Protein AF-A0A0Q6V9E2-F1 (afdb_monomer)

Solvent-accessible surface area (backbone atoms only — not comparable to full-atom values): 9048 Å² total; per-residue (Å²): 134,52,76,68,47,57,48,44,35,50,49,44,48,53,53,48,51,53,48,46,56,46,41,54,56,50,46,62,69,77,40,50,91,54,29,51,75,50,78,49,78,56,72,70,71,97,68,78,62,57,91,71,39,32,61,28,83,90,46,46,52,26,44,33,40,40,39,29,31,70,90,40,75,88,22,61,39,73,50,39,37,38,41,28,24,41,72,55,101,48,84,49,36,33,39,39,34,35,66,99,56,93,55,68,49,76,39,43,56,78,32,45,50,97,54,68,33,74,64,45,52,49,55,47,46,56,52,43,50,54,55,48,51,52,47,53,55,50,34,53,54,38,43,50,50,53,55,52,54,57,57,71,73,64,70,78,78,85,73,87,131

Nearest PDB structures (foldseek):
  1iiu-assembly1_A  TM=2.388E-01  e=3.020E+00  Gallus gallus
  1jyj-assembly1_A  TM=2.181E-01  e=3.399E+00  Homo sapiens
  1hbq-assembly1_A  TM=2.032E-01  e=4.305E+00  Bos taurus
  1qab-assembly1_F  TM=2.224E-01  e=7.772E+00  Homo sapiens

Sequence (161 aa):
MSEADDRSDAWARTAHELVTETASRQISRDIAHLAEIEVDSHGVHAVSPPPGYQAPPSGVITTHVLARSRDVPEAAVETRVAVWVAKESNEPAVLLTRVGSDRVLELSASDLEPEPTAQARGQVNDYVAVVIAHMVSALNAAMQRTYGHESDVGEPEYGEN

pLDDT: mean 81.75, std 13.38, range [43.5, 96.75]

Radius of gyration: 19.87 Å; Cα contacts (8 Å, |Δi|>4): 245; chains: 1; bounding box: 44×29×76 Å

Structure (mmCIF, N/CA/C/O backbone):
data_AF-A0A0Q6V9E2-F1
#
_entry.id   AF-A0A0Q6V9E2-F1
#
loop_
_atom_site.group_PDB
_atom_site.id
_atom_site.type_symbol
_atom_site.label_atom_id
_atom_site.label_alt_id
_atom_site.label_comp_id
_atom_site.label_asym_id
_atom_site.label_entity_id
_atom_site.label_seq_id
_atom_site.pdbx_PDB_ins_code
_atom_site.Cartn_x
_atom_site.Cartn_y
_atom_site.Cartn_z
_atom_site.occupancy
_atom_site.B_iso_or_equiv
_atom_site.auth_seq_id
_atom_site.auth_comp_id
_atom_site.auth_asym_id
_atom_site.auth_atom_id
_atom_site.pdbx_PDB_model_num
ATOM 1 N N . MET A 1 1 ? -7.868 17.408 19.553 1.00 58.84 1 MET A N 1
ATOM 2 C CA . MET A 1 1 ? -7.824 16.018 19.073 1.00 58.84 1 MET A CA 1
ATOM 3 C C . MET A 1 1 ? -8.719 15.200 19.970 1.00 58.84 1 MET A C 1
ATOM 5 O O . MET A 1 1 ? -8.655 15.380 21.183 1.00 58.84 1 MET A O 1
ATOM 9 N N . SER A 1 2 ? -9.634 14.446 19.368 1.00 75.94 2 SER A N 1
ATOM 10 C CA . SER A 1 2 ? -10.501 13.494 20.065 1.00 75.94 2 SER A CA 1
ATOM 11 C C . SER A 1 2 ? -9.772 12.155 20.231 1.00 75.94 2 SER A C 1
ATOM 13 O O . SER A 1 2 ? -8.945 11.814 19.395 1.00 75.94 2 SER A O 1
ATOM 15 N N . GLU A 1 3 ? -10.126 11.352 21.237 1.00 74.88 3 GLU A N 1
ATOM 16 C CA . GLU A 1 3 ? -9.558 10.003 21.446 1.00 74.88 3 GLU A CA 1
ATOM 17 C C . GLU A 1 3 ? -9.740 9.087 20.215 1.00 74.88 3 GLU A C 1
ATOM 19 O O . GLU A 1 3 ? -8.919 8.216 19.939 1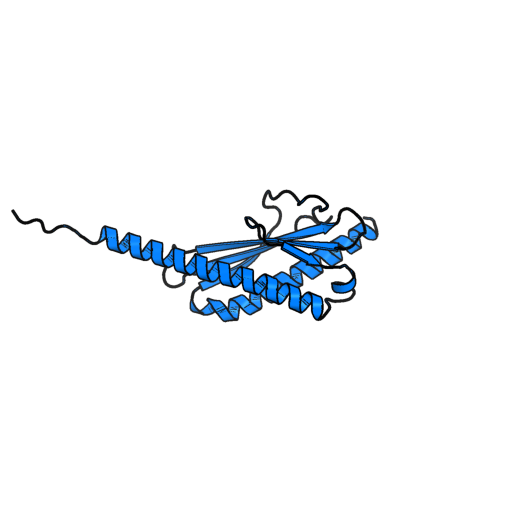.00 74.88 3 GLU A O 1
ATOM 24 N N . ALA A 1 4 ? -10.806 9.310 19.440 1.00 74.69 4 ALA A N 1
ATOM 25 C CA . ALA A 1 4 ? -11.060 8.602 18.186 1.00 74.69 4 ALA A CA 1
ATOM 26 C C . ALA A 1 4 ? -10.104 9.018 17.050 1.00 74.69 4 ALA A C 1
ATOM 28 O O . ALA A 1 4 ? -9.733 8.175 16.228 1.00 74.69 4 ALA A O 1
ATOM 29 N N . ASP A 1 5 ? -9.689 10.290 17.017 1.00 78.56 5 ASP A N 1
ATOM 30 C CA . ASP A 1 5 ? -8.705 10.786 16.048 1.00 78.56 5 ASP A CA 1
ATOM 31 C C . ASP A 1 5 ? -7.336 10.168 16.357 1.00 78.56 5 ASP A C 1
ATOM 33 O O . ASP A 1 5 ? -6.691 9.616 15.467 1.00 78.56 5 ASP A O 1
ATOM 37 N N . ASP A 1 6 ? -6.955 10.169 17.639 1.00 81.94 6 ASP A N 1
ATOM 38 C CA . ASP A 1 6 ? -5.688 9.612 18.123 1.00 81.94 6 ASP A CA 1
ATOM 39 C C . ASP A 1 6 ? -5.574 8.112 17.814 1.00 81.94 6 ASP A C 1
ATOM 41 O O . ASP A 1 6 ? -4.521 7.627 17.395 1.00 81.94 6 ASP A O 1
ATOM 45 N N . ARG A 1 7 ? -6.676 7.370 17.972 1.00 85.75 7 ARG A N 1
ATOM 46 C CA . ARG A 1 7 ? -6.721 5.933 17.676 1.00 85.75 7 ARG A CA 1
ATOM 47 C C . ARG A 1 7 ? -6.639 5.639 16.179 1.00 85.75 7 ARG A C 1
ATOM 49 O O . ARG A 1 7 ? -5.914 4.740 15.764 1.00 85.75 7 ARG A O 1
ATOM 56 N N . SER A 1 8 ? -7.331 6.430 15.361 1.00 86.06 8 SER A N 1
ATOM 57 C CA . SER A 1 8 ? -7.286 6.294 13.900 1.00 86.06 8 SER A CA 1
ATOM 58 C C . SER A 1 8 ? -5.886 6.576 13.350 1.00 86.06 8 SER A C 1
ATOM 60 O O . SER A 1 8 ? -5.402 5.846 12.483 1.00 86.06 8 SER A O 1
ATOM 62 N N . ASP A 1 9 ? -5.207 7.593 13.887 1.00 87.12 9 ASP A N 1
ATOM 63 C CA . ASP A 1 9 ? -3.808 7.882 13.565 1.00 87.12 9 ASP A CA 1
ATOM 64 C C . ASP A 1 9 ? -2.875 6.743 14.001 1.00 87.12 9 ASP A C 1
ATOM 66 O 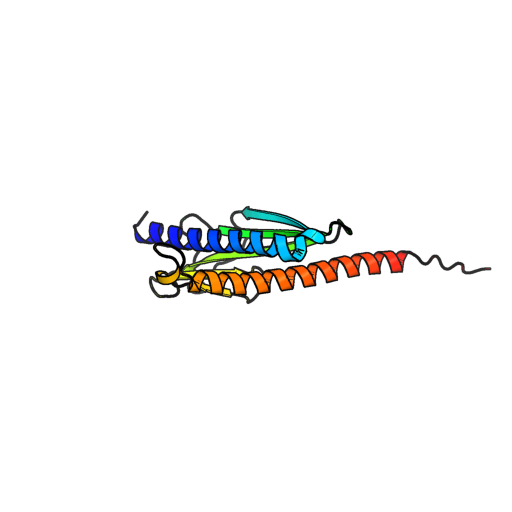O . ASP A 1 9 ? -1.979 6.361 13.243 1.00 87.12 9 ASP A O 1
ATOM 70 N N . ALA A 1 10 ? -3.096 6.158 15.184 1.00 89.12 10 ALA A N 1
ATOM 71 C CA . ALA A 1 10 ? -2.322 5.009 15.649 1.00 89.12 10 ALA A CA 1
ATOM 72 C C . ALA A 1 10 ? -2.474 3.803 14.707 1.00 89.12 10 ALA A C 1
ATOM 74 O O . ALA A 1 10 ? -1.469 3.228 14.288 1.00 89.12 10 ALA A O 1
ATOM 75 N N . TRP A 1 11 ? -3.698 3.460 14.294 1.00 91.00 11 TRP A N 1
ATOM 76 C CA . TRP A 1 11 ? -3.938 2.384 13.324 1.00 91.00 11 TRP A CA 1
ATOM 77 C C . TRP A 1 11 ? -3.264 2.644 11.982 1.00 91.00 11 TRP A C 1
ATOM 79 O O . TRP A 1 11 ? -2.595 1.758 11.445 1.00 91.00 11 TRP A O 1
ATOM 89 N N . ALA A 1 12 ? -3.419 3.854 11.440 1.00 89.56 12 ALA A N 1
ATOM 90 C CA . ALA A 1 12 ? -2.820 4.226 10.166 1.00 89.56 12 ALA A CA 1
ATOM 91 C C . ALA A 1 12 ? -1.291 4.122 10.213 1.00 89.56 12 ALA A C 1
ATOM 93 O O . ALA A 1 12 ? -0.669 3.598 9.286 1.00 89.56 12 ALA A O 1
ATOM 94 N N . ARG A 1 13 ? -0.685 4.568 11.316 1.00 89.75 13 ARG A N 1
ATOM 95 C CA . ARG A 1 13 ? 0.756 4.485 11.536 1.00 89.75 13 ARG A CA 1
ATOM 96 C C . ARG A 1 13 ? 1.237 3.043 11.657 1.00 89.75 13 ARG A C 1
ATOM 98 O O . ARG A 1 13 ? 2.181 2.676 10.966 1.00 89.75 13 ARG A O 1
ATOM 105 N N . THR A 1 14 ? 0.561 2.220 12.451 1.00 92.56 14 THR A N 1
ATOM 106 C CA . THR A 1 14 ? 0.884 0.795 12.601 1.00 92.56 14 THR A CA 1
ATOM 107 C C . THR A 1 14 ? 0.797 0.055 11.264 1.00 92.56 14 THR A C 1
ATOM 109 O O . THR A 1 14 ? 1.697 -0.708 10.911 1.00 92.56 14 THR A O 1
ATOM 112 N N . ALA A 1 15 ? -0.254 0.303 10.477 1.00 91.31 15 ALA A N 1
ATOM 113 C CA . ALA A 1 15 ? -0.401 -0.289 9.149 1.00 91.31 15 ALA A CA 1
ATOM 114 C C . ALA A 1 15 ? 0.700 0.185 8.184 1.00 91.31 15 ALA A C 1
ATOM 116 O O . ALA A 1 15 ? 1.266 -0.622 7.444 1.00 91.31 15 ALA A O 1
ATOM 117 N N . HIS A 1 16 ? 1.042 1.475 8.214 1.00 90.69 16 HIS A N 1
ATOM 118 C CA . HIS A 1 16 ? 2.130 2.036 7.417 1.00 90.69 16 HIS A CA 1
ATOM 119 C C . HIS A 1 16 ? 3.493 1.428 7.772 1.00 90.69 16 HIS A C 1
ATOM 121 O O . HIS A 1 16 ? 4.245 1.036 6.877 1.00 90.69 16 HIS A O 1
ATOM 127 N N . GLU A 1 17 ? 3.818 1.344 9.062 1.00 90.44 17 GLU A N 1
ATOM 128 C CA . GLU A 1 17 ? 5.060 0.741 9.551 1.00 90.44 17 GLU A CA 1
ATOM 129 C C . GLU A 1 17 ? 5.142 -0.723 9.103 1.00 90.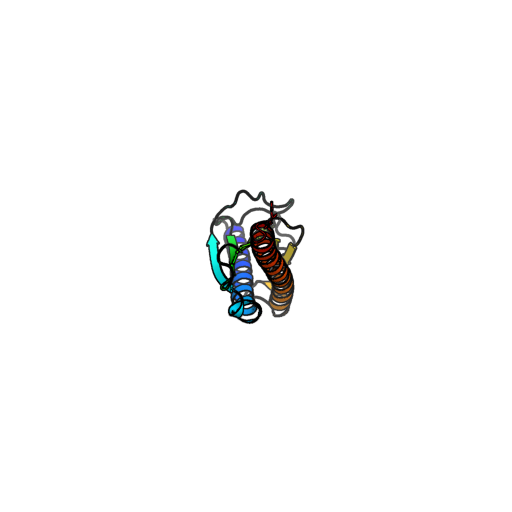44 17 GLU A C 1
ATOM 131 O O . GLU A 1 17 ? 6.139 -1.130 8.503 1.00 90.44 17 GLU A O 1
ATOM 136 N N . LEU A 1 18 ? 4.049 -1.482 9.245 1.00 92.88 18 LEU A N 1
ATOM 137 C CA . LEU A 1 18 ? 3.990 -2.876 8.813 1.00 92.88 18 LEU A CA 1
ATOM 138 C C . LEU A 1 18 ? 4.225 -3.040 7.302 1.00 92.88 18 LEU A C 1
ATOM 140 O O . LEU A 1 18 ? 4.989 -3.919 6.895 1.00 92.88 18 LEU A O 1
ATOM 144 N N . VAL A 1 19 ? 3.610 -2.204 6.461 1.00 92.19 19 VAL A N 1
ATOM 145 C CA . VAL A 1 19 ? 3.827 -2.222 5.002 1.00 92.19 19 VAL A CA 1
ATOM 146 C C . VAL A 1 19 ? 5.268 -1.860 4.662 1.00 92.19 19 VAL A C 1
ATOM 148 O O . VAL A 1 19 ? 5.896 -2.556 3.866 1.00 92.19 19 VAL A O 1
ATOM 151 N N . THR A 1 20 ? 5.803 -0.808 5.277 1.00 89.56 20 THR A N 1
ATOM 152 C CA . THR A 1 20 ? 7.154 -0.296 5.014 1.00 89.56 20 THR A CA 1
ATOM 153 C C . THR A 1 20 ? 8.221 -1.328 5.372 1.00 89.56 20 THR A C 1
ATOM 155 O O . THR A 1 20 ? 9.088 -1.640 4.554 1.00 89.56 20 THR A O 1
ATOM 158 N N . GLU A 1 21 ? 8.132 -1.927 6.560 1.00 90.31 21 GLU A N 1
ATOM 159 C CA . GLU A 1 21 ? 9.054 -2.975 7.004 1.00 90.31 21 GLU A CA 1
ATOM 160 C C . GLU A 1 21 ? 8.959 -4.235 6.141 1.00 90.31 21 GLU A C 1
ATOM 162 O O . GLU A 1 21 ? 9.969 -4.867 5.818 1.00 90.31 21 GLU A O 1
ATOM 167 N N . THR A 1 22 ? 7.740 -4.625 5.769 1.00 91.38 22 THR A N 1
ATOM 168 C CA . THR A 1 22 ? 7.505 -5.802 4.927 1.00 91.38 22 THR A CA 1
ATOM 169 C C . THR A 1 22 ? 8.062 -5.583 3.525 1.00 91.38 22 THR A C 1
ATOM 171 O O . THR A 1 22 ? 8.772 -6.450 3.013 1.00 91.38 22 THR A O 1
ATOM 174 N N . ALA A 1 23 ? 7.814 -4.411 2.935 1.00 88.06 23 ALA A N 1
ATOM 175 C CA . ALA A 1 23 ? 8.342 -4.030 1.632 1.00 88.06 23 ALA A CA 1
ATOM 176 C C . ALA A 1 23 ? 9.869 -4.010 1.650 1.00 88.06 23 ALA A C 1
ATOM 178 O O . ALA A 1 23 ? 10.487 -4.718 0.860 1.00 88.06 23 ALA A O 1
ATOM 179 N N . SER A 1 24 ? 10.478 -3.296 2.601 1.00 85.88 24 SER A N 1
ATOM 180 C CA . SER A 1 24 ? 11.937 -3.223 2.751 1.00 85.88 24 SER A CA 1
ATOM 181 C C . SER A 1 24 ? 12.583 -4.615 2.807 1.00 85.88 24 SER A C 1
ATOM 183 O O . SER A 1 24 ? 13.542 -4.900 2.084 1.00 85.88 24 SER A O 1
ATOM 185 N N . ARG A 1 25 ? 11.999 -5.533 3.586 1.00 87.00 25 ARG A N 1
ATOM 186 C CA . ARG A 1 25 ? 12.484 -6.912 3.733 1.00 87.00 25 ARG A CA 1
ATOM 187 C C . ARG A 1 25 ? 12.351 -7.747 2.460 1.00 87.00 25 ARG A C 1
ATOM 189 O O . ARG A 1 25 ? 13.301 -8.436 2.095 1.00 87.00 25 ARG A O 1
ATOM 196 N N . GLN A 1 26 ? 11.184 -7.734 1.815 1.00 84.88 26 GLN A N 1
ATOM 197 C CA . GLN A 1 26 ? 10.940 -8.544 0.617 1.00 84.88 26 GLN A CA 1
ATOM 198 C C . GLN A 1 26 ? 11.733 -8.018 -0.583 1.00 84.88 26 GLN A C 1
ATOM 200 O O . GLN A 1 26 ? 12.385 -8.786 -1.283 1.00 84.88 26 GLN A O 1
ATOM 205 N N . ILE A 1 27 ? 11.777 -6.699 -0.767 1.00 79.50 27 ILE A N 1
ATOM 206 C CA . ILE A 1 27 ? 12.538 -6.057 -1.841 1.00 79.50 27 ILE A CA 1
ATOM 207 C C . ILE A 1 27 ? 14.035 -6.367 -1.722 1.00 79.50 27 ILE A C 1
ATOM 209 O O . ILE A 1 27 ? 14.670 -6.751 -2.709 1.00 79.50 27 ILE A O 1
ATOM 213 N N . SER A 1 28 ? 14.582 -6.273 -0.504 1.00 74.56 28 SER A N 1
ATOM 214 C CA . SER A 1 28 ? 15.981 -6.625 -0.229 1.00 74.56 28 SER A CA 1
ATOM 215 C C . SER A 1 28 ? 16.312 -8.080 -0.581 1.00 74.56 28 SER A C 1
ATOM 217 O O . SER A 1 28 ? 17.472 -8.411 -0.812 1.00 74.56 28 SER A O 1
ATOM 219 N N . ARG A 1 29 ? 15.310 -8.962 -0.629 1.00 79.00 29 ARG A N 1
ATOM 220 C CA . ARG A 1 29 ? 15.480 -10.369 -0.992 1.00 79.00 29 ARG A CA 1
ATOM 221 C C . ARG A 1 29 ? 15.310 -10.613 -2.491 1.00 79.00 29 ARG A C 1
ATOM 223 O O . ARG A 1 29 ? 16.121 -11.328 -3.072 1.00 79.00 29 ARG A O 1
ATOM 230 N N . ASP A 1 30 ? 14.286 -10.026 -3.103 1.00 74.31 30 ASP A N 1
ATOM 231 C CA . ASP A 1 30 ? 13.827 -10.442 -4.433 1.00 74.31 30 ASP A CA 1
ATOM 232 C C . ASP A 1 30 ? 14.457 -9.643 -5.580 1.00 74.31 30 ASP A C 1
ATOM 234 O O . ASP A 1 30 ? 14.649 -10.188 -6.664 1.00 74.31 30 ASP A O 1
ATOM 238 N N . ILE A 1 31 ? 14.828 -8.376 -5.358 1.00 72.44 31 ILE A N 1
ATOM 239 C CA . ILE A 1 31 ? 15.362 -7.502 -6.423 1.00 72.44 31 ILE A CA 1
ATOM 240 C C . ILE A 1 31 ? 16.644 -6.759 -6.060 1.00 72.44 31 ILE A C 1
ATOM 242 O O . ILE A 1 31 ? 17.161 -6.021 -6.894 1.00 72.44 31 ILE A O 1
ATOM 246 N N . ALA A 1 32 ? 17.215 -6.968 -4.872 1.00 73.56 32 ALA A N 1
ATOM 247 C CA . ALA A 1 32 ? 18.448 -6.281 -4.465 1.00 73.56 32 ALA A CA 1
ATOM 248 C C . ALA A 1 32 ? 19.626 -6.484 -5.436 1.00 73.56 32 ALA A C 1
ATOM 250 O O . ALA A 1 32 ? 20.485 -5.609 -5.569 1.00 73.56 32 ALA A O 1
ATOM 251 N N . HIS A 1 33 ? 19.652 -7.628 -6.125 1.00 75.88 33 HIS A N 1
ATO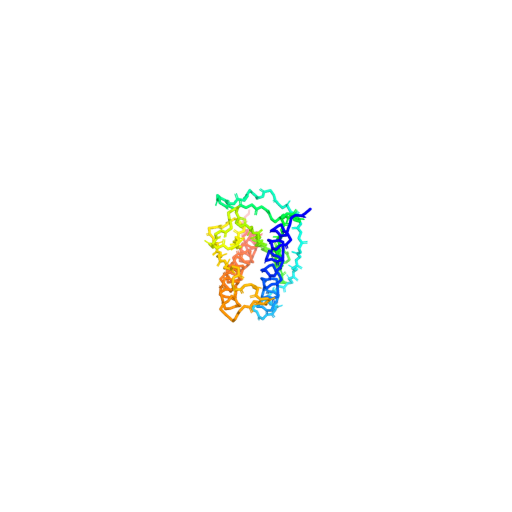M 252 C CA . HIS A 1 33 ? 20.653 -7.937 -7.143 1.00 75.88 33 HIS A CA 1
ATOM 253 C C . HIS A 1 33 ? 20.420 -7.196 -8.470 1.00 75.88 33 HIS A C 1
ATOM 255 O O . HIS A 1 33 ? 21.376 -6.985 -9.204 1.00 75.88 33 HIS A O 1
ATOM 261 N N . LEU A 1 34 ? 19.183 -6.781 -8.759 1.00 69.44 34 LEU A N 1
ATOM 262 C CA . LEU A 1 34 ? 18.794 -6.122 -10.012 1.00 69.44 34 LEU A CA 1
ATOM 263 C C . LEU A 1 34 ? 18.748 -4.599 -9.887 1.00 69.44 34 LEU A C 1
ATOM 265 O O . LEU A 1 34 ? 18.937 -3.898 -10.878 1.00 69.44 34 LEU A O 1
ATOM 269 N N . ALA A 1 35 ? 18.464 -4.083 -8.689 1.00 74.06 35 ALA A N 1
ATOM 270 C CA . ALA A 1 35 ? 18.096 -2.688 -8.517 1.00 74.06 35 ALA A CA 1
ATOM 271 C C . ALA A 1 35 ? 18.721 -2.016 -7.290 1.00 74.06 35 ALA A C 1
ATOM 273 O O . ALA A 1 35 ? 19.030 -2.648 -6.275 1.00 74.06 35 ALA A O 1
ATOM 274 N N . GLU A 1 36 ? 18.861 -0.699 -7.389 1.00 77.38 36 GLU A N 1
ATOM 275 C CA . GLU A 1 36 ? 18.928 0.201 -6.243 1.00 77.38 36 GLU A CA 1
ATOM 276 C C . GLU A 1 36 ? 17.505 0.548 -5.808 1.00 77.38 36 GLU A C 1
ATOM 278 O O . GLU A 1 36 ? 16.655 0.854 -6.651 1.00 77.38 36 GLU A O 1
ATOM 283 N N . ILE A 1 37 ? 17.237 0.467 -4.501 1.00 69.69 37 ILE A N 1
ATOM 284 C CA . ILE A 1 37 ? 15.895 0.663 -3.949 1.00 69.69 37 ILE A CA 1
ATOM 285 C C . ILE A 1 37 ? 15.896 1.788 -2.927 1.00 69.69 37 ILE A C 1
ATOM 287 O O . ILE A 1 37 ? 16.695 1.791 -1.991 1.00 69.69 37 ILE A O 1
ATOM 291 N N . GLU A 1 38 ? 14.928 2.682 -3.076 1.00 75.81 38 GLU A N 1
ATOM 292 C CA . GLU A 1 38 ? 14.608 3.724 -2.113 1.00 75.81 38 GLU A CA 1
ATOM 293 C C . GLU A 1 38 ? 13.192 3.501 -1.582 1.00 75.81 38 GLU A C 1
ATOM 295 O O . GLU A 1 38 ? 12.250 3.307 -2.359 1.00 75.81 38 GLU A O 1
ATOM 300 N N . VAL A 1 39 ? 13.056 3.499 -0.255 1.00 67.81 39 VAL A N 1
ATOM 301 C CA . VAL A 1 39 ? 11.761 3.472 0.425 1.00 67.81 39 VAL A CA 1
ATOM 302 C C . VAL A 1 39 ? 11.644 4.731 1.261 1.00 67.81 39 VAL A C 1
ATOM 304 O O . VAL A 1 39 ? 12.464 4.950 2.149 1.00 67.81 39 VAL A O 1
ATOM 307 N N . ASP A 1 40 ? 10.631 5.543 0.979 1.00 66.25 40 ASP A N 1
ATOM 308 C CA . ASP A 1 40 ? 10.425 6.816 1.666 1.00 66.25 40 ASP A CA 1
ATOM 309 C C . ASP A 1 40 ? 8.949 7.023 2.026 1.00 66.25 40 ASP A C 1
ATOM 311 O O . ASP A 1 40 ? 8.041 6.540 1.343 1.00 66.25 40 ASP A O 1
ATOM 315 N N . SER A 1 41 ? 8.719 7.751 3.113 1.00 59.81 41 SER A N 1
ATOM 316 C CA . SER A 1 41 ? 7.418 8.207 3.575 1.00 59.81 41 SER A CA 1
ATOM 317 C C . SER A 1 41 ? 7.236 9.681 3.223 1.00 59.81 41 SER A C 1
ATOM 319 O O . SER A 1 41 ? 7.776 10.557 3.896 1.00 59.81 41 SER A O 1
ATOM 321 N N . HIS A 1 42 ? 6.474 9.973 2.170 1.00 55.88 42 HIS A N 1
ATOM 322 C CA . HIS A 1 42 ? 6.197 11.347 1.743 1.00 55.88 42 HIS A CA 1
ATOM 323 C C . HIS A 1 42 ? 4.695 11.654 1.745 1.00 55.88 42 HIS A C 1
ATOM 325 O O . HIS A 1 42 ? 3.864 10.829 1.356 1.00 55.88 42 HIS A O 1
ATOM 331 N N . GLY A 1 43 ? 4.357 12.865 2.195 1.00 47.50 43 GLY A N 1
ATOM 332 C CA . GLY A 1 43 ? 2.994 13.383 2.258 1.00 47.50 43 GLY A CA 1
ATOM 333 C C . GLY A 1 43 ? 2.465 13.860 0.902 1.00 47.50 43 GLY A C 1
ATOM 334 O O . GLY A 1 43 ? 3.147 14.568 0.169 1.00 47.50 43 GLY A O 1
ATOM 335 N N . VAL A 1 44 ? 1.211 13.482 0.636 1.00 51.19 44 VAL A N 1
ATOM 336 C CA . VAL A 1 44 ? 0.267 13.996 -0.374 1.00 51.19 44 VAL A CA 1
ATOM 337 C C . VAL A 1 44 ? 0.795 14.075 -1.814 1.00 51.19 44 VAL A C 1
ATOM 339 O O . VAL A 1 44 ? 1.032 15.147 -2.367 1.00 51.19 44 VAL A O 1
ATOM 342 N N . HIS A 1 45 ? 0.810 12.926 -2.495 1.00 50.31 45 HIS A N 1
ATOM 343 C CA . HIS A 1 45 ? 0.376 12.933 -3.898 1.00 50.31 45 HIS A CA 1
ATOM 344 C C . HIS A 1 45 ? -1.136 13.175 -3.939 1.00 50.31 45 HIS A C 1
ATOM 346 O O . HIS A 1 45 ? -1.842 12.773 -3.016 1.00 50.31 45 HIS A O 1
ATOM 352 N N . ALA A 1 46 ? -1.630 13.841 -4.984 1.00 53.03 46 ALA A N 1
ATOM 353 C CA . ALA A 1 46 ? -3.035 14.216 -5.169 1.00 53.03 46 ALA A CA 1
ATOM 354 C C . ALA A 1 46 ? -3.946 12.996 -5.423 1.00 53.03 46 ALA A C 1
ATOM 356 O O . ALA A 1 46 ? -4.579 12.871 -6.468 1.00 53.03 46 ALA A O 1
ATOM 357 N N . VAL A 1 47 ? -3.995 12.066 -4.474 1.00 66.00 47 VAL A N 1
ATOM 358 C CA . VAL A 1 47 ? -4.875 10.904 -4.494 1.00 66.00 47 VAL A CA 1
ATOM 359 C C . VAL A 1 47 ? -6.042 11.228 -3.576 1.00 66.00 47 VAL A C 1
ATOM 361 O O . VAL A 1 47 ? -5.858 11.519 -2.396 1.00 66.00 47 VAL A O 1
ATOM 364 N N . SER A 1 48 ? -7.249 11.257 -4.131 1.00 76.81 48 SER A N 1
ATOM 365 C CA . SER A 1 48 ? -8.452 11.409 -3.314 1.00 76.81 48 SER A CA 1
ATOM 366 C C . SER A 1 48 ? -8.719 10.116 -2.542 1.00 76.81 48 SER A C 1
ATOM 368 O O . SER A 1 48 ? -8.493 9.035 -3.095 1.00 76.81 48 SER A O 1
ATOM 370 N N . PRO A 1 49 ? -9.205 10.202 -1.293 1.00 81.50 49 PRO A N 1
ATOM 371 C CA . PRO A 1 49 ? -9.558 9.013 -0.538 1.00 81.50 49 PRO A CA 1
ATOM 372 C C . PRO A 1 49 ? -10.688 8.247 -1.250 1.00 81.50 49 PRO A C 1
ATOM 374 O O . PRO A 1 49 ? -11.602 8.877 -1.800 1.00 81.50 49 PRO A O 1
ATOM 377 N N . PRO A 1 50 ? -10.666 6.903 -1.228 1.00 86.38 50 PRO A N 1
ATOM 378 C CA . PRO A 1 50 ? -11.775 6.095 -1.719 1.00 86.38 50 PRO A CA 1
ATOM 379 C C . PRO A 1 50 ? -13.093 6.382 -0.971 1.00 86.38 50 PRO A C 1
ATOM 381 O O . PRO A 1 50 ? -13.071 6.857 0.171 1.00 86.38 50 PRO A O 1
ATOM 384 N N . PRO A 1 51 ? -14.263 6.083 -1.570 1.00 88.06 51 PRO A N 1
ATOM 385 C CA . PRO A 1 51 ? -15.552 6.207 -0.890 1.00 88.06 51 PRO A CA 1
ATOM 386 C C . PRO A 1 51 ? -15.567 5.452 0.446 1.00 88.06 51 PRO A C 1
ATOM 388 O O . PRO A 1 51 ? -15.101 4.324 0.517 1.00 88.06 51 PRO A O 1
ATOM 391 N N . GLY A 1 52 ? -16.100 6.076 1.501 1.00 89.50 52 GLY A N 1
ATOM 392 C CA . GLY A 1 52 ? -16.116 5.501 2.857 1.00 89.50 52 GLY A CA 1
ATOM 393 C C . GLY A 1 52 ? -14.842 5.735 3.679 1.00 89.50 52 GLY A C 1
ATOM 394 O O . GLY A 1 52 ? -14.878 5.582 4.898 1.00 89.50 52 GLY A O 1
ATOM 395 N N . TYR A 1 53 ? -13.763 6.214 3.055 1.00 90.81 53 TYR A N 1
ATOM 396 C CA . TYR A 1 53 ? -12.482 6.459 3.715 1.00 90.81 53 TYR A CA 1
ATOM 397 C C . TYR A 1 53 ? -12.093 7.935 3.700 1.00 90.81 53 TYR A C 1
ATOM 399 O O . TYR A 1 53 ? -12.649 8.758 2.962 1.00 90.81 53 TYR A O 1
ATOM 407 N N . GLN A 1 54 ? -11.137 8.279 4.550 1.00 89.69 54 GLN A N 1
ATOM 408 C CA . GLN A 1 54 ? -10.528 9.596 4.644 1.00 89.69 54 GLN A CA 1
ATOM 409 C C . GLN A 1 54 ? -9.032 9.480 4.942 1.00 89.69 54 GLN A C 1
ATOM 411 O O . GLN A 1 54 ? -8.529 8.415 5.306 1.00 89.69 54 GLN A O 1
ATOM 416 N N . ALA A 1 55 ? -8.311 10.585 4.757 1.00 86.81 55 ALA A N 1
ATOM 417 C CA . ALA A 1 55 ? -6.935 10.670 5.223 1.00 86.81 55 ALA A CA 1
ATOM 418 C C . ALA A 1 55 ? -6.896 10.544 6.758 1.00 86.81 55 ALA A C 1
ATOM 420 O O . ALA A 1 55 ? -7.823 11.031 7.416 1.00 86.81 55 ALA A O 1
ATOM 421 N N . PRO A 1 56 ? -5.844 9.933 7.328 1.00 84.69 56 PRO A N 1
ATOM 422 C CA . PRO A 1 56 ? -5.589 10.019 8.761 1.00 84.69 56 PRO A CA 1
ATOM 423 C C . PRO A 1 56 ? -5.576 11.490 9.219 1.00 84.69 56 PRO A C 1
ATOM 425 O O . PRO A 1 56 ? -5.130 12.350 8.447 1.00 84.69 56 PRO A O 1
ATOM 428 N N . PRO A 1 57 ? -6.050 11.809 10.437 1.00 80.38 57 PRO A N 1
ATOM 429 C CA . PRO A 1 57 ? -6.027 13.172 10.977 1.00 80.38 57 PRO A CA 1
ATOM 430 C C . PRO A 1 57 ? -4.652 13.856 10.906 1.00 80.38 57 PRO A C 1
ATOM 432 O O . PRO A 1 57 ? -4.570 15.054 10.631 1.00 80.38 57 PRO A O 1
ATOM 435 N N . SER A 1 58 ? -3.575 13.090 11.084 1.00 75.38 58 SER A N 1
ATOM 436 C CA . SER A 1 58 ? -2.183 13.545 10.959 1.00 75.38 58 SER A CA 1
ATOM 437 C C . SER A 1 58 ? -1.720 13.841 9.521 1.00 75.38 58 SER A C 1
ATOM 439 O O . SER A 1 58 ? -0.657 14.434 9.326 1.00 75.38 58 SER A O 1
ATOM 441 N N . GLY A 1 59 ? -2.515 13.484 8.511 1.00 72.19 59 GLY A N 1
ATOM 442 C CA . GLY A 1 59 ? -2.208 13.640 7.090 1.00 72.19 59 GLY A CA 1
ATOM 443 C C . GLY A 1 59 ? -2.016 12.304 6.367 1.00 72.19 59 GLY A C 1
ATOM 444 O O . GLY A 1 59 ? -1.940 11.238 6.972 1.00 72.19 59 GLY A O 1
ATOM 445 N N . VAL A 1 60 ? -1.968 12.343 5.031 1.00 70.88 60 VAL A N 1
ATOM 446 C CA . VAL A 1 60 ? -1.829 11.124 4.216 1.00 70.88 60 VAL A CA 1
ATOM 447 C C . VAL A 1 60 ? -0.445 10.516 4.418 1.00 70.88 60 VAL A C 1
ATOM 449 O O . VAL A 1 60 ? 0.564 11.143 4.090 1.00 70.88 60 VAL A O 1
ATOM 452 N N . ILE A 1 61 ? -0.418 9.268 4.880 1.00 74.81 61 ILE A N 1
ATOM 453 C CA . ILE A 1 61 ? 0.798 8.476 5.034 1.00 74.81 61 ILE A CA 1
ATOM 454 C C . ILE A 1 61 ? 0.934 7.571 3.804 1.00 74.81 61 ILE A C 1
ATOM 456 O O . ILE A 1 61 ? 0.029 6.787 3.503 1.00 74.81 61 ILE A O 1
ATOM 460 N N . THR A 1 62 ? 2.042 7.694 3.068 1.00 80.12 62 THR A N 1
ATOM 461 C CA . THR A 1 62 ? 2.322 6.828 1.915 1.00 80.12 62 THR A CA 1
ATOM 462 C C . THR A 1 62 ? 3.676 6.155 2.037 1.00 80.12 62 THR A C 1
ATOM 464 O O . THR A 1 62 ? 4.655 6.815 2.362 1.00 80.12 62 THR A O 1
ATOM 467 N N . THR A 1 63 ? 3.737 4.862 1.723 1.00 83.31 63 THR A N 1
ATOM 468 C CA . THR A 1 63 ? 4.994 4.147 1.485 1.00 83.31 63 THR A CA 1
ATOM 469 C C . THR A 1 63 ? 5.311 4.242 -0.002 1.00 83.31 63 THR A C 1
ATOM 471 O O . THR A 1 63 ? 4.587 3.683 -0.832 1.00 83.31 63 THR A O 1
ATOM 474 N N . HIS A 1 64 ? 6.373 4.956 -0.357 1.00 86.00 64 HIS A N 1
ATOM 475 C CA . HIS A 1 64 ? 6.893 5.034 -1.717 1.00 86.00 64 HIS A CA 1
ATOM 476 C C . HIS A 1 64 ? 8.038 4.045 -1.881 1.00 86.00 64 HIS A C 1
ATOM 478 O O . HIS A 1 64 ? 8.932 4.010 -1.048 1.00 86.00 64 HIS A O 1
ATOM 484 N N . VAL A 1 65 ? 8.013 3.261 -2.955 1.00 83.88 65 VAL A N 1
ATOM 485 C CA . VAL A 1 65 ? 9.124 2.397 -3.345 1.00 83.88 65 VAL A CA 1
ATOM 486 C C . VAL A 1 65 ? 9.544 2.761 -4.758 1.00 83.88 65 VAL A C 1
ATOM 488 O O . VAL A 1 65 ? 8.736 2.680 -5.685 1.00 83.88 65 VAL A O 1
ATOM 491 N N . LEU A 1 66 ? 10.818 3.096 -4.918 1.00 86.25 66 LEU A N 1
ATOM 492 C CA . LEU A 1 66 ? 11.468 3.319 -6.200 1.00 86.25 66 LEU A CA 1
ATOM 493 C C . LEU A 1 66 ? 12.530 2.242 -6.409 1.00 86.25 66 LEU A C 1
ATOM 495 O O . LEU A 1 66 ? 13.389 2.058 -5.553 1.00 86.25 66 LEU A O 1
ATOM 499 N N . ALA A 1 67 ? 12.481 1.552 -7.545 1.00 85.44 67 ALA A N 1
ATOM 500 C CA . ALA A 1 67 ? 13.505 0.609 -7.975 1.00 85.44 67 ALA A CA 1
ATOM 501 C C . ALA A 1 67 ? 14.127 1.096 -9.289 1.00 85.44 67 ALA A C 1
ATOM 503 O O . ALA A 1 67 ? 13.419 1.288 -10.280 1.00 85.44 67 ALA A O 1
ATOM 504 N N . ARG A 1 68 ? 15.448 1.288 -9.297 1.00 87.25 68 ARG A N 1
ATOM 505 C CA . ARG A 1 68 ? 16.237 1.645 -10.487 1.00 87.25 68 ARG A CA 1
ATOM 506 C C . ARG A 1 68 ? 17.159 0.496 -10.846 1.00 87.25 68 ARG A C 1
ATOM 508 O O . ARG A 1 68 ? 17.831 -0.016 -9.956 1.00 87.25 68 ARG A O 1
ATOM 515 N N . SER A 1 69 ? 17.193 0.088 -12.110 1.00 85.00 69 SER A N 1
ATOM 516 C CA . SER A 1 69 ? 18.106 -0.970 -12.544 1.00 85.00 69 SER A CA 1
ATOM 517 C C . SER A 1 69 ? 19.562 -0.542 -12.356 1.00 85.00 69 SER A C 1
ATOM 519 O O . SER A 1 69 ? 19.923 0.609 -12.599 1.00 85.00 69 SER A O 1
ATOM 521 N N . ARG A 1 70 ? 20.397 -1.487 -11.913 1.00 85.25 70 ARG A N 1
ATOM 522 C CA . ARG A 1 70 ? 21.851 -1.297 -11.803 1.00 85.25 70 ARG A CA 1
ATOM 523 C C . ARG A 1 70 ? 22.543 -1.333 -13.164 1.00 85.25 70 ARG A C 1
ATOM 525 O O . ARG A 1 70 ? 23.530 -0.633 -13.355 1.00 85.25 70 ARG A O 1
ATOM 532 N N . ASP A 1 71 ? 22.021 -2.146 -14.079 1.00 84.75 71 ASP A N 1
ATOM 533 C CA . ASP A 1 71 ? 22.622 -2.389 -15.395 1.00 84.75 71 ASP A CA 1
ATOM 534 C C . ASP A 1 71 ? 22.108 -1.408 -16.460 1.00 84.75 71 ASP A C 1
ATOM 536 O O . ASP A 1 71 ? 22.787 -1.165 -17.454 1.00 84.75 71 ASP A O 1
ATOM 540 N N . VAL A 1 72 ? 20.916 -0.835 -16.246 1.00 85.56 72 VAL A N 1
ATOM 541 C CA . VAL A 1 72 ? 20.267 0.135 -17.143 1.00 85.56 72 VAL A CA 1
ATOM 542 C C . VAL A 1 72 ? 19.730 1.309 -16.314 1.00 85.56 72 VAL A C 1
ATOM 544 O O . VAL A 1 72 ? 18.570 1.276 -15.895 1.00 85.56 72 VAL A O 1
ATOM 547 N N . PRO A 1 73 ? 20.537 2.347 -16.042 1.00 81.81 73 PRO A N 1
ATOM 548 C CA . PRO A 1 73 ? 20.156 3.446 -15.149 1.00 81.81 73 PRO A CA 1
ATOM 549 C C . PRO A 1 73 ? 18.862 4.183 -15.543 1.00 81.81 73 PRO A C 1
ATOM 551 O O . PRO A 1 73 ? 18.168 4.729 -14.683 1.00 81.81 73 PRO A O 1
ATOM 554 N N . GLU A 1 74 ? 18.507 4.184 -16.830 1.00 85.31 74 GLU A N 1
ATOM 555 C CA . GLU A 1 74 ? 17.285 4.781 -17.380 1.00 85.31 74 GLU A CA 1
ATOM 556 C C . GLU A 1 74 ? 16.026 3.953 -17.071 1.00 85.31 74 GLU A C 1
ATOM 558 O O . GLU A 1 74 ? 14.907 4.473 -17.120 1.00 85.31 74 GLU A O 1
ATOM 563 N N . ALA A 1 75 ? 16.177 2.665 -16.746 1.00 86.81 75 ALA A N 1
ATOM 564 C CA . ALA A 1 75 ? 15.072 1.790 -16.385 1.00 86.81 75 ALA A CA 1
ATOM 565 C C . ALA A 1 75 ? 14.754 1.921 -14.890 1.00 86.81 75 ALA A C 1
ATOM 567 O O . ALA A 1 75 ? 15.444 1.377 -14.025 1.00 86.81 75 ALA A O 1
ATOM 568 N N . ALA A 1 76 ? 13.653 2.606 -14.590 1.00 87.94 76 ALA A N 1
ATOM 569 C CA . ALA A 1 76 ? 13.136 2.758 -13.237 1.00 87.94 76 ALA A CA 1
ATOM 570 C C . ALA A 1 76 ? 11.644 2.418 -13.161 1.00 87.94 76 ALA A C 1
ATOM 572 O O . ALA A 1 76 ? 10.885 2.623 -14.110 1.00 87.94 76 ALA A O 1
ATOM 573 N N . VAL A 1 77 ? 11.216 1.924 -12.003 1.00 88.38 77 VAL A N 1
ATOM 574 C CA . VAL A 1 77 ? 9.808 1.729 -11.660 1.00 88.38 77 VAL A CA 1
ATOM 575 C C . VAL A 1 77 ? 9.546 2.261 -10.260 1.00 88.38 77 VAL A C 1
ATOM 577 O O . VAL A 1 77 ? 10.314 2.012 -9.334 1.00 88.38 77 VAL A O 1
ATOM 580 N N . GLU A 1 78 ? 8.434 2.966 -10.095 1.00 89.25 78 GLU A N 1
ATOM 581 C CA . GLU A 1 78 ? 7.952 3.405 -8.790 1.00 89.25 78 GLU A CA 1
ATOM 582 C C . GLU A 1 78 ? 6.570 2.824 -8.484 1.00 89.25 78 GLU A C 1
ATOM 584 O O . GLU A 1 78 ? 5.747 2.586 -9.371 1.00 89.25 78 GLU A O 1
ATOM 589 N N . THR A 1 79 ? 6.301 2.597 -7.202 1.00 88.75 79 THR A N 1
ATOM 590 C CA . THR A 1 79 ? 4.963 2.299 -6.692 1.00 88.75 79 THR A CA 1
ATOM 591 C C . THR A 1 79 ? 4.747 3.034 -5.380 1.00 88.75 79 THR A C 1
ATOM 593 O O . THR A 1 79 ? 5.684 3.277 -4.620 1.00 88.75 79 THR A O 1
ATOM 596 N N . ARG A 1 80 ? 3.492 3.363 -5.081 1.00 88.75 80 ARG A N 1
ATOM 597 C CA . ARG A 1 80 ? 3.107 3.966 -3.802 1.00 88.75 80 ARG A CA 1
ATOM 598 C C . ARG A 1 80 ? 1.965 3.183 -3.183 1.00 88.75 80 ARG A C 1
ATOM 600 O O . ARG A 1 80 ? 1.057 2.757 -3.897 1.00 88.75 80 ARG A O 1
ATOM 607 N N . VAL A 1 81 ? 2.011 3.010 -1.869 1.00 90.31 81 VAL A N 1
ATOM 608 C CA . VAL A 1 81 ? 0.909 2.471 -1.072 1.00 90.31 81 VAL A CA 1
ATOM 609 C C . VAL A 1 81 ? 0.426 3.571 -0.140 1.00 90.31 81 VAL A C 1
ATOM 611 O O . VAL A 1 81 ? 1.201 4.065 0.670 1.00 90.31 81 VAL A O 1
ATOM 614 N N . ALA A 1 82 ? -0.833 3.975 -0.280 1.00 89.62 82 ALA A N 1
ATOM 615 C CA . ALA A 1 82 ? -1.468 4.961 0.588 1.00 89.62 82 ALA A CA 1
ATOM 616 C C . ALA A 1 82 ? -2.300 4.268 1.667 1.00 89.62 82 ALA A C 1
ATOM 618 O O . ALA A 1 82 ? -2.962 3.263 1.383 1.00 89.62 82 ALA A O 1
ATOM 619 N N . VAL A 1 83 ? -2.268 4.831 2.875 1.00 90.62 83 VAL A N 1
ATOM 620 C CA . VAL A 1 83 ? -3.060 4.386 4.023 1.00 90.62 83 VAL A CA 1
ATOM 621 C C . VAL A 1 83 ? -4.233 5.335 4.239 1.00 90.62 83 VAL A C 1
ATOM 623 O O . VAL A 1 83 ? -4.053 6.552 4.321 1.00 90.62 83 VAL A O 1
ATOM 626 N N . TRP A 1 84 ? -5.430 4.773 4.365 1.00 90.94 84 TRP A N 1
ATOM 627 C CA . TRP A 1 84 ? -6.661 5.499 4.652 1.00 90.94 84 TRP A CA 1
ATOM 628 C C . TRP A 1 84 ? -7.331 4.949 5.902 1.00 90.94 84 TRP A C 1
ATOM 630 O O . TRP A 1 84 ? -7.235 3.756 6.180 1.00 90.94 84 TRP A O 1
ATOM 640 N N . VAL A 1 85 ? -8.056 5.805 6.615 1.00 91.19 85 VAL A N 1
ATOM 641 C CA . VAL A 1 85 ? -8.876 5.415 7.770 1.00 91.19 85 VAL A CA 1
ATOM 642 C C . VAL A 1 85 ? -10.350 5.463 7.393 1.00 91.19 85 VAL A C 1
ATOM 644 O O . VAL A 1 85 ? -10.767 6.307 6.590 1.00 91.19 85 VAL A O 1
ATOM 647 N N . ALA A 1 86 ? -11.147 4.545 7.930 1.00 91.69 86 ALA A N 1
ATOM 648 C CA . ALA A 1 86 ? -12.590 4.559 7.720 1.00 91.69 86 ALA A CA 1
ATOM 649 C C . ALA A 1 86 ? -13.226 5.822 8.324 1.00 91.69 86 ALA A C 1
ATOM 651 O O . ALA A 1 86 ? -12.799 6.322 9.365 1.00 91.69 86 ALA A O 1
ATOM 652 N N . LYS A 1 87 ? -14.249 6.365 7.654 1.00 88.56 87 LYS A N 1
ATOM 653 C CA . LYS A 1 87 ? -15.009 7.528 8.152 1.00 88.56 87 LYS A CA 1
ATOM 654 C C . LYS A 1 87 ? -15.924 7.178 9.318 1.00 88.56 87 LYS A C 1
ATOM 656 O O . LYS A 1 87 ? -16.165 8.013 10.184 1.00 88.56 87 LYS A O 1
ATOM 661 N N . GLU A 1 88 ? -16.471 5.971 9.298 1.00 83.75 88 GLU A N 1
ATOM 662 C CA . GLU A 1 88 ? -17.332 5.454 10.354 1.00 83.75 88 GLU A CA 1
ATOM 663 C C . GLU A 1 88 ? -16.539 4.484 11.224 1.00 83.75 88 GLU A C 1
ATOM 665 O O . GLU A 1 88 ? -15.648 3.797 10.735 1.00 83.75 88 GLU A O 1
ATOM 670 N N . SER A 1 89 ? -16.886 4.389 12.507 1.00 69.00 89 SER A N 1
ATOM 671 C CA . SER A 1 89 ? -16.226 3.502 13.480 1.00 69.00 89 SER A CA 1
ATOM 672 C C . SER A 1 89 ? -16.533 2.006 13.276 1.00 69.00 89 SER A C 1
ATOM 674 O O . SER A 1 89 ? -16.481 1.232 14.230 1.00 69.00 89 SER A O 1
ATOM 676 N N . ASN A 1 90 ? -16.882 1.607 12.054 1.00 67.12 90 ASN A N 1
ATOM 677 C CA . ASN A 1 90 ? -17.204 0.239 11.666 1.00 67.12 90 ASN A CA 1
ATOM 678 C C . ASN A 1 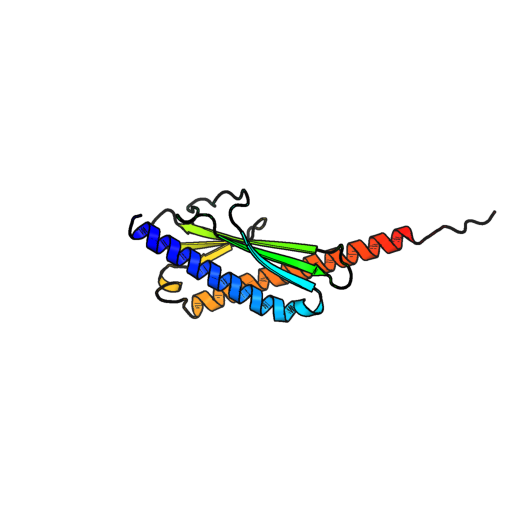90 ? -15.965 -0.440 11.062 1.00 67.12 90 ASN A C 1
ATOM 680 O O . ASN A 1 90 ? -15.102 0.229 10.500 1.00 67.12 90 ASN A O 1
ATOM 684 N N . GLU A 1 91 ? -15.872 -1.769 11.163 1.00 73.50 91 GLU A N 1
ATOM 685 C CA . GLU A 1 91 ? -14.834 -2.515 10.444 1.00 73.50 91 GLU A CA 1
ATOM 686 C C . GLU A 1 91 ? -15.105 -2.492 8.928 1.00 73.50 91 GLU A C 1
ATOM 688 O O . GLU A 1 91 ? -16.269 -2.600 8.525 1.00 73.50 91 GLU A O 1
ATOM 693 N N . PRO A 1 92 ? -14.063 -2.385 8.082 1.00 82.44 92 PRO A N 1
ATOM 694 C CA . PRO A 1 92 ? -12.625 -2.326 8.397 1.00 82.44 92 PRO A CA 1
ATOM 695 C C . PRO A 1 92 ? -12.147 -0.940 8.863 1.00 82.44 92 PRO A C 1
ATOM 697 O O . PRO A 1 92 ? -12.671 0.082 8.437 1.00 82.44 92 PRO A O 1
ATOM 700 N N . ALA A 1 93 ? -11.104 -0.897 9.696 1.00 88.94 93 ALA A N 1
ATOM 701 C CA . ALA A 1 93 ? -10.597 0.350 10.278 1.00 88.94 93 ALA A CA 1
ATOM 702 C C . ALA A 1 93 ? -9.626 1.097 9.352 1.00 88.94 93 ALA A C 1
ATOM 704 O O . ALA A 1 93 ? -9.625 2.330 9.301 1.00 88.94 93 ALA A O 1
ATOM 705 N N . VAL A 1 94 ? -8.804 0.347 8.613 1.00 92.38 94 VAL A N 1
ATOM 706 C CA . VAL A 1 94 ? -7.768 0.877 7.722 1.00 92.38 94 VAL A CA 1
ATOM 707 C C . VAL A 1 94 ? -7.878 0.240 6.342 1.00 92.38 94 VAL A C 1
ATOM 709 O O . VAL A 1 94 ? -8.148 -0.953 6.213 1.00 92.38 94 VAL A O 1
ATOM 712 N N . LEU A 1 95 ? -7.616 1.035 5.307 1.00 93.69 95 LEU A N 1
ATOM 713 C CA . LEU A 1 95 ? -7.488 0.586 3.926 1.00 93.69 95 LEU A CA 1
ATOM 714 C C . LEU A 1 95 ? -6.114 0.961 3.377 1.00 93.69 95 LEU A C 1
ATOM 716 O O . LEU A 1 95 ? -5.728 2.129 3.356 1.00 93.69 95 LEU A O 1
ATOM 720 N N . LEU A 1 96 ? -5.407 -0.036 2.863 1.00 93.50 96 LEU A N 1
ATOM 721 C CA . LEU A 1 96 ? -4.203 0.121 2.065 1.00 93.50 96 LEU A CA 1
ATOM 722 C C . LEU A 1 96 ? -4.591 0.109 0.590 1.00 93.50 96 LEU A C 1
ATOM 724 O O . LEU A 1 96 ? -5.306 -0.782 0.139 1.00 93.50 96 LEU A O 1
ATOM 728 N N . THR A 1 97 ? -4.096 1.075 -0.176 1.00 92.12 97 THR A N 1
ATOM 729 C CA . THR A 1 97 ? -4.333 1.142 -1.625 1.00 92.12 97 THR A CA 1
ATOM 730 C C . THR A 1 97 ? -3.026 1.313 -2.366 1.00 92.12 97 THR A C 1
ATOM 732 O O . THR A 1 97 ? -2.203 2.151 -1.991 1.00 92.12 97 THR A O 1
ATOM 735 N N . ARG A 1 98 ? -2.828 0.556 -3.444 1.00 91.50 98 ARG A N 1
ATOM 736 C CA . ARG A 1 98 ? -1.729 0.821 -4.370 1.00 91.50 98 ARG A CA 1
ATOM 737 C C . ARG A 1 98 ? -2.154 1.924 -5.335 1.00 91.50 98 ARG A C 1
ATOM 739 O O . ARG A 1 98 ? -3.113 1.765 -6.083 1.00 91.50 98 ARG A O 1
ATOM 746 N N . VAL A 1 99 ? -1.408 3.024 -5.359 1.00 86.31 99 VAL A N 1
ATOM 747 C CA . VAL A 1 99 ? -1.684 4.155 -6.255 1.00 86.31 99 VAL A CA 1
ATOM 748 C C . VAL A 1 99 ? -1.581 3.703 -7.716 1.00 86.31 99 VAL A C 1
ATOM 750 O O . VAL A 1 99 ? -0.618 3.040 -8.100 1.00 86.31 99 VAL A O 1
ATOM 753 N N . GLY A 1 100 ? -2.582 4.059 -8.527 1.00 83.94 100 GLY A N 1
ATOM 754 C CA . GLY A 1 100 ? -2.656 3.666 -9.939 1.00 83.94 100 GLY A CA 1
ATOM 755 C C . GLY A 1 100 ? -3.101 2.216 -10.174 1.00 83.94 100 GLY A C 1
ATOM 756 O O . GLY A 1 100 ? -2.879 1.683 -11.258 1.00 83.94 100 GLY A O 1
ATOM 757 N N . SER A 1 101 ? -3.701 1.564 -9.174 1.00 86.88 101 SER A N 1
ATOM 758 C CA . SER A 1 101 ? -4.202 0.188 -9.242 1.00 86.88 101 SER A CA 1
ATOM 759 C C . SER A 1 101 ? -5.517 0.053 -8.469 1.00 86.88 101 SER A C 1
ATOM 761 O O . SER A 1 101 ? -5.805 0.824 -7.562 1.00 86.88 101 SER A O 1
ATOM 763 N N . ASP A 1 102 ? -6.298 -0.962 -8.818 1.00 87.75 102 ASP A N 1
ATOM 764 C CA . ASP A 1 102 ? -7.464 -1.463 -8.080 1.00 87.75 102 ASP A CA 1
ATOM 765 C C . ASP A 1 102 ? -7.091 -2.332 -6.863 1.00 87.75 102 ASP A C 1
ATOM 767 O O . ASP A 1 102 ? -7.960 -2.801 -6.129 1.00 87.75 102 ASP A O 1
ATOM 771 N N . ARG A 1 103 ? -5.794 -2.569 -6.639 1.00 90.81 103 ARG A N 1
ATOM 772 C CA . ARG A 1 103 ? -5.303 -3.415 -5.557 1.00 90.81 103 ARG A CA 1
ATOM 773 C C . ARG A 1 103 ? -5.456 -2.707 -4.216 1.00 90.81 103 ARG A C 1
ATOM 775 O O . ARG A 1 103 ? -4.843 -1.663 -3.975 1.00 90.81 103 ARG A O 1
ATOM 782 N N . VAL A 1 104 ? -6.203 -3.352 -3.328 1.00 93.94 104 VAL A N 1
ATOM 783 C CA . VAL A 1 104 ? -6.472 -2.869 -1.975 1.00 93.94 104 VAL A CA 1
ATOM 784 C C . VAL A 1 104 ? -6.281 -3.969 -0.930 1.00 93.94 104 VAL A C 1
ATOM 786 O O . VAL A 1 104 ? -6.294 -5.155 -1.265 1.00 93.94 104 VAL A O 1
ATOM 789 N N . LEU A 1 105 ? -6.091 -3.573 0.327 1.00 96.06 105 LEU A N 1
ATOM 790 C CA . LEU A 1 105 ? -6.139 -4.452 1.494 1.00 96.06 105 LEU A CA 1
ATOM 791 C C . LEU A 1 105 ? -6.822 -3.720 2.652 1.00 96.06 105 LEU A C 1
ATOM 793 O O . LEU A 1 105 ? -6.397 -2.637 3.043 1.00 96.06 105 LEU A O 1
ATOM 797 N N . GLU A 1 106 ? -7.864 -4.331 3.197 1.00 95.38 106 GLU A N 1
ATOM 798 C CA . GLU A 1 106 ? -8.593 -3.856 4.371 1.00 95.38 106 GLU A CA 1
ATOM 799 C C . GLU A 1 106 ? -8.056 -4.535 5.635 1.00 95.38 106 GLU A C 1
ATOM 801 O O . GLU A 1 106 ? -7.811 -5.741 5.634 1.00 95.38 106 GLU A O 1
ATOM 806 N N . LEU A 1 107 ? -7.873 -3.761 6.706 1.00 94.75 107 LEU A N 1
ATOM 807 C CA . LEU A 1 107 ? -7.409 -4.237 8.010 1.00 94.75 107 LEU A CA 1
ATOM 808 C C . LEU A 1 107 ? -8.389 -3.798 9.104 1.00 94.75 107 LEU A C 1
ATOM 810 O O . LEU A 1 107 ? -8.769 -2.624 9.189 1.00 94.75 107 LEU A O 1
ATOM 814 N N . SER A 1 108 ? -8.793 -4.743 9.951 1.00 93.50 108 SER A N 1
ATOM 815 C CA . SER A 1 108 ? -9.632 -4.472 11.122 1.00 93.50 108 SER A CA 1
ATOM 816 C C . SER A 1 108 ? -8.817 -3.828 12.249 1.00 93.50 108 SER A C 1
ATOM 818 O O . SER A 1 108 ? -7.614 -4.051 12.373 1.00 93.50 108 SER A O 1
ATOM 820 N N . ALA A 1 109 ? -9.469 -3.046 13.114 1.00 90.69 109 ALA A N 1
ATOM 821 C CA . ALA A 1 109 ? -8.809 -2.445 14.281 1.00 90.69 109 ALA A CA 1
ATOM 822 C C . ALA A 1 109 ? -8.244 -3.515 15.233 1.00 90.69 109 ALA A C 1
ATOM 824 O O . ALA A 1 109 ? -7.133 -3.385 15.740 1.00 90.69 109 ALA A O 1
ATOM 825 N N . SER A 1 110 ? -8.992 -4.608 15.413 1.00 91.06 110 SER A N 1
ATOM 826 C CA . SER A 1 110 ? -8.610 -5.774 16.222 1.00 91.06 110 SER A CA 1
ATOM 827 C C . SER A 1 110 ? -7.351 -6.489 15.720 1.00 91.06 110 SER A C 1
ATOM 829 O O . SER A 1 110 ? -6.686 -7.179 16.488 1.00 91.06 110 SER A O 1
ATOM 831 N N . ASP A 1 111 ? -7.009 -6.296 14.447 1.00 92.88 111 ASP A N 1
ATOM 832 C CA . ASP A 1 111 ? -5.819 -6.848 13.808 1.00 92.88 111 ASP A CA 1
ATOM 833 C C . ASP A 1 111 ? -4.583 -5.942 13.961 1.00 92.88 111 ASP A C 1
ATOM 835 O O . ASP A 1 111 ? -3.461 -6.385 13.707 1.00 92.88 111 ASP A O 1
ATOM 839 N N . LEU A 1 112 ? -4.774 -4.687 14.385 1.00 89.25 112 LEU A N 1
ATOM 840 C CA . LEU A 1 112 ? -3.735 -3.660 14.512 1.00 89.25 112 LEU A CA 1
ATOM 841 C C . LEU A 1 112 ? -3.411 -3.300 15.970 1.00 89.25 112 LEU A C 1
ATOM 843 O O . LEU A 1 112 ? -2.313 -2.809 16.230 1.00 89.25 112 LEU A O 1
ATOM 847 N N . GLU A 1 113 ? -4.332 -3.541 16.909 1.00 86.06 113 GLU A N 1
ATOM 848 C CA . GLU A 1 113 ? -4.178 -3.203 18.328 1.00 86.06 113 GLU A CA 1
ATOM 849 C C . GLU A 1 113 ? -4.124 -4.421 19.266 1.00 86.06 113 GLU A C 1
ATOM 851 O O . GLU A 1 113 ? -4.883 -5.376 19.091 1.00 86.06 113 GLU A O 1
ATOM 856 N N . PRO A 1 114 ? -3.307 -4.365 20.341 1.00 83.06 114 PRO A N 1
ATOM 857 C CA . PRO A 1 114 ? -2.318 -3.320 20.657 1.00 83.06 114 PRO A CA 1
ATOM 858 C C . PRO A 1 114 ? -1.047 -3.407 19.791 1.00 83.06 114 PRO A C 1
ATOM 860 O O . PRO A 1 114 ? -0.284 -2.450 19.722 1.00 83.06 114 PRO A O 1
ATOM 863 N N . GLU A 1 115 ? -0.838 -4.541 19.124 1.00 90.38 115 GLU A N 1
ATOM 864 C CA . GLU A 1 115 ? 0.204 -4.767 18.124 1.00 90.38 115 GLU A CA 1
ATOM 865 C C . GLU A 1 115 ? -0.384 -5.580 16.961 1.00 90.38 115 GLU A C 1
ATOM 867 O O . GLU A 1 115 ? -1.332 -6.342 17.181 1.00 90.38 115 GLU A O 1
ATOM 872 N N . PRO A 1 116 ? 0.201 -5.511 15.747 1.00 93.75 116 PRO A N 1
ATOM 873 C CA . PRO A 1 116 ? -0.285 -6.285 14.615 1.00 93.75 116 PRO A CA 1
ATOM 874 C C . PRO A 1 116 ? -0.327 -7.787 14.880 1.00 93.75 116 PRO A C 1
ATOM 876 O O . PRO A 1 116 ? 0.697 -8.402 15.222 1.00 93.75 116 PRO A O 1
ATOM 879 N N . THR A 1 117 ? -1.487 -8.389 14.631 1.00 96.12 117 THR A N 1
ATOM 880 C CA . THR A 1 117 ? -1.695 -9.834 14.753 1.00 96.12 117 THR A CA 1
ATOM 881 C C . THR A 1 117 ? -0.890 -10.599 13.700 1.00 96.12 117 THR A C 1
ATOM 883 O O . THR A 1 117 ? -0.452 -10.060 12.679 1.00 96.12 117 THR A O 1
ATOM 886 N N . ALA A 1 118 ? -0.695 -11.903 13.915 1.00 95.56 118 ALA A N 1
ATOM 887 C CA . ALA A 1 118 ? -0.076 -12.766 12.905 1.00 95.56 118 ALA A CA 1
ATOM 888 C C . ALA A 1 118 ? -0.881 -12.789 11.590 1.00 95.56 118 ALA A C 1
ATOM 890 O O . ALA A 1 118 ? -0.291 -12.877 10.514 1.00 95.56 118 ALA A O 1
ATOM 891 N N . GLN A 1 119 ? -2.209 -12.663 11.681 1.00 93.88 119 GLN A N 1
ATOM 892 C CA . GLN A 1 119 ? -3.100 -12.555 10.530 1.00 93.88 119 GLN A CA 1
ATOM 893 C C . GLN A 1 119 ? -2.823 -11.274 9.738 1.00 93.88 119 GLN A C 1
ATOM 895 O O . GLN A 1 119 ? -2.523 -11.366 8.548 1.00 93.88 119 GLN A O 1
ATOM 900 N N . ALA A 1 120 ? -2.826 -10.111 10.398 1.00 94.56 120 ALA A N 1
ATOM 901 C CA . ALA A 1 120 ? -2.533 -8.825 9.766 1.00 94.56 120 ALA A CA 1
ATOM 902 C C . ALA A 1 120 ? -1.159 -8.832 9.080 1.00 94.56 120 ALA A C 1
ATOM 904 O O . ALA A 1 120 ? -1.010 -8.410 7.933 1.00 94.56 120 ALA A O 1
ATOM 905 N N . ARG A 1 121 ? -0.147 -9.387 9.762 1.00 96.12 121 ARG A N 1
ATOM 906 C CA . ARG A 1 121 ? 1.211 -9.551 9.219 1.00 96.12 121 ARG A CA 1
ATOM 907 C C . ARG A 1 121 ? 1.224 -10.439 7.974 1.00 96.12 121 ARG A C 1
ATOM 909 O O . ARG A 1 121 ? 1.900 -10.097 7.008 1.00 96.12 121 ARG A O 1
ATOM 916 N N . GLY A 1 122 ? 0.475 -11.543 7.974 1.00 96.62 122 GLY A N 1
ATOM 917 C CA . GLY A 1 122 ? 0.323 -12.424 6.813 1.00 96.62 122 GLY A CA 1
ATOM 918 C C . GLY A 1 122 ? -0.365 -11.733 5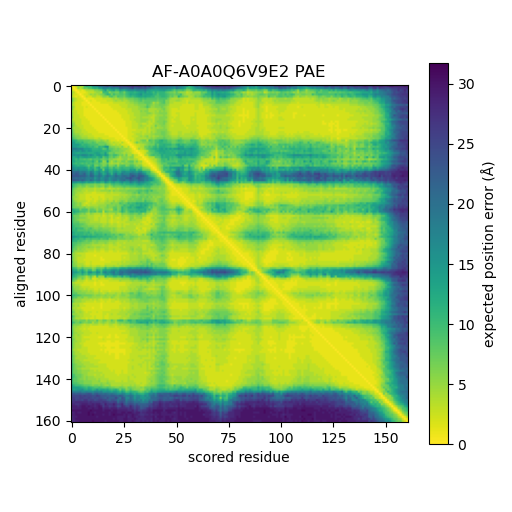.634 1.00 96.62 122 GLY A C 1
ATOM 919 O O . GLY A 1 122 ? 0.153 -11.752 4.521 1.00 96.62 122 GLY A O 1
ATOM 920 N N . GLN A 1 123 ? -1.475 -11.037 5.884 1.00 96.75 123 GLN A N 1
ATOM 921 C CA . GLN A 1 123 ? -2.209 -10.298 4.854 1.00 96.75 123 GLN A CA 1
ATOM 922 C C . GLN A 1 123 ? -1.357 -9.192 4.222 1.00 96.75 123 GLN A C 1
ATOM 924 O O . GLN A 1 123 ? -1.318 -9.067 2.997 1.00 96.75 123 GLN A O 1
ATOM 929 N N . VAL A 1 124 ? -0.635 -8.415 5.037 1.00 96.19 124 VAL A N 1
ATOM 930 C CA . VAL A 1 124 ? 0.280 -7.385 4.527 1.00 96.19 124 VAL A CA 1
ATOM 931 C C . VAL A 1 124 ? 1.440 -8.014 3.760 1.00 96.19 124 VAL A C 1
ATOM 933 O O . VAL A 1 124 ? 1.792 -7.510 2.696 1.00 96.19 124 VAL A O 1
ATOM 936 N N . ASN A 1 125 ? 1.993 -9.136 4.228 1.00 95.38 125 ASN A N 1
ATOM 937 C CA . ASN A 1 125 ? 3.022 -9.879 3.501 1.00 95.38 125 ASN A CA 1
ATOM 938 C C . ASN A 1 125 ? 2.562 -10.290 2.097 1.00 95.38 125 ASN A C 1
ATOM 940 O O . ASN A 1 125 ? 3.280 -10.041 1.128 1.00 95.38 125 ASN A O 1
ATOM 944 N N . ASP A 1 126 ? 1.368 -10.862 1.977 1.00 96.12 126 ASP A N 1
ATOM 945 C CA . ASP A 1 126 ? 0.824 -11.322 0.696 1.00 96.12 126 ASP A CA 1
ATOM 946 C C . ASP A 1 126 ? 0.454 -10.150 -0.220 1.00 96.12 126 ASP A C 1
ATOM 948 O O . ASP A 1 126 ? 0.680 -10.185 -1.433 1.00 96.12 126 ASP A O 1
ATOM 952 N N . TYR A 1 127 ? -0.084 -9.073 0.356 1.00 95.62 127 TYR A N 1
ATOM 953 C CA . TYR A 1 127 ? -0.344 -7.836 -0.368 1.00 95.62 127 TYR A CA 1
ATOM 954 C C . TYR A 1 127 ? 0.948 -7.252 -0.952 1.00 95.62 127 TYR A C 1
ATOM 956 O O . TYR A 1 127 ? 1.011 -7.001 -2.157 1.00 95.62 127 TYR A O 1
ATOM 964 N N . VAL A 1 128 ? 1.987 -7.094 -0.128 1.00 92.69 128 VAL A N 1
ATOM 965 C CA . VAL A 1 128 ? 3.288 -6.544 -0.532 1.00 92.69 128 VAL A CA 1
ATOM 966 C C . VAL A 1 128 ? 3.984 -7.443 -1.556 1.00 92.69 128 VAL A C 1
ATOM 968 O O . VAL A 1 128 ? 4.512 -6.921 -2.537 1.00 92.69 128 VAL A O 1
ATOM 971 N N . ALA A 1 129 ? 3.905 -8.767 -1.409 1.00 92.00 129 ALA A N 1
ATOM 972 C CA . ALA A 1 129 ? 4.501 -9.713 -2.354 1.00 92.00 129 ALA A CA 1
ATOM 973 C C . ALA A 1 129 ? 3.950 -9.535 -3.772 1.00 92.00 129 ALA A C 1
ATOM 975 O O . ALA A 1 129 ? 4.708 -9.502 -4.741 1.00 92.00 129 ALA A O 1
ATOM 976 N N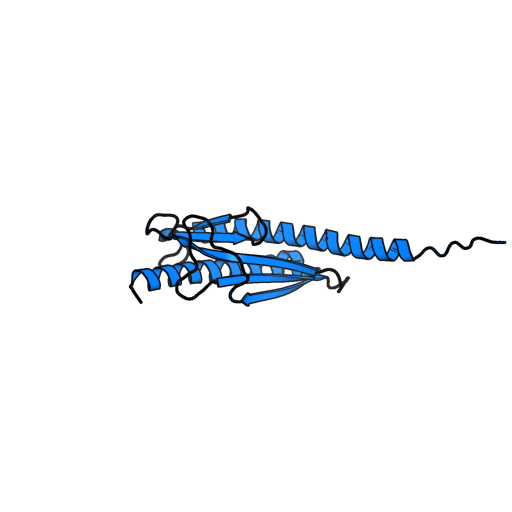 . VAL A 1 130 ? 2.635 -9.343 -3.907 1.00 93.25 130 VAL A N 1
ATOM 977 C CA . VAL A 1 130 ? 2.016 -9.077 -5.214 1.00 93.25 130 VAL A CA 1
ATOM 978 C C . VAL A 1 130 ? 2.445 -7.720 -5.773 1.00 93.25 130 VAL A C 1
ATOM 980 O O . VAL A 1 130 ? 2.724 -7.610 -6.967 1.00 93.25 130 VAL A O 1
ATOM 983 N N . VAL A 1 131 ? 2.532 -6.685 -4.930 1.00 91.31 131 VAL A N 1
ATOM 984 C CA . VAL A 1 131 ? 3.017 -5.362 -5.358 1.00 91.31 131 VAL A CA 1
ATOM 985 C C . VAL A 1 131 ? 4.450 -5.458 -5.887 1.00 91.31 131 VAL A C 1
ATOM 987 O O . VAL A 1 131 ? 4.724 -4.953 -6.976 1.00 91.31 131 VAL A O 1
ATOM 990 N N . ILE A 1 132 ? 5.342 -6.146 -5.173 1.00 89.06 132 ILE A N 1
ATOM 991 C CA . ILE A 1 132 ? 6.742 -6.328 -5.573 1.00 89.06 132 ILE A CA 1
ATOM 992 C C . ILE A 1 132 ? 6.842 -7.159 -6.846 1.00 89.06 132 ILE A C 1
ATOM 994 O O . ILE A 1 132 ? 7.554 -6.753 -7.759 1.00 89.06 132 ILE A O 1
ATOM 998 N N . ALA A 1 133 ? 6.100 -8.262 -6.969 1.00 89.94 133 ALA A N 1
ATOM 999 C CA . ALA A 1 133 ? 6.098 -9.075 -8.185 1.00 89.94 133 ALA A CA 1
ATOM 1000 C C . ALA A 1 133 ? 5.739 -8.242 -9.430 1.00 89.94 133 ALA A C 1
ATOM 1002 O O . ALA A 1 133 ? 6.400 -8.343 -10.467 1.00 89.94 133 ALA A O 1
ATOM 1003 N N . HIS A 1 134 ? 4.746 -7.353 -9.316 1.00 90.31 134 HIS A N 1
ATOM 1004 C CA . HIS A 1 134 ? 4.415 -6.408 -10.383 1.00 90.31 134 HIS A CA 1
ATOM 1005 C C . HIS A 1 134 ? 5.538 -5.402 -10.653 1.00 90.31 134 HIS A C 1
ATOM 1007 O O . HIS A 1 134 ? 5.810 -5.109 -11.817 1.00 90.31 134 HIS A O 1
ATOM 1013 N N . MET A 1 135 ? 6.208 -4.890 -9.616 1.00 89.06 135 MET A N 1
ATOM 1014 C CA . MET A 1 135 ? 7.370 -4.015 -9.798 1.00 89.06 135 MET A CA 1
ATOM 1015 C C . MET A 1 135 ? 8.507 -4.724 -10.533 1.00 89.06 135 MET A C 1
ATOM 1017 O O . MET A 1 135 ? 9.040 -4.158 -11.481 1.00 89.06 135 MET A O 1
ATOM 1021 N N . VAL A 1 136 ? 8.846 -5.962 -10.156 1.00 88.69 136 VAL A N 1
ATOM 1022 C CA . VAL A 1 136 ? 9.896 -6.751 -10.826 1.00 88.69 136 VAL A CA 1
ATOM 1023 C C . VAL A 1 136 ? 9.559 -6.928 -12.302 1.00 88.69 136 VAL A C 1
ATOM 1025 O O . VAL A 1 136 ? 10.384 -6.661 -13.174 1.00 88.69 136 VAL A O 1
ATOM 1028 N N . SER A 1 137 ? 8.319 -7.326 -12.597 1.00 90.12 137 SER A N 1
ATOM 1029 C CA . SER A 1 137 ? 7.854 -7.492 -13.973 1.00 90.12 137 SER A CA 1
ATOM 1030 C C . SER A 1 137 ? 7.933 -6.186 -14.767 1.00 90.12 137 SER A C 1
ATOM 1032 O O . SER A 1 137 ? 8.347 -6.196 -15.926 1.00 90.12 137 SER A O 1
ATOM 1034 N N . ALA A 1 138 ? 7.546 -5.061 -14.163 1.00 90.56 138 ALA A N 1
ATOM 1035 C CA . ALA A 1 138 ? 7.583 -3.753 -14.806 1.00 90.56 138 ALA A CA 1
ATOM 1036 C C . ALA A 1 138 ? 9.018 -3.258 -15.038 1.00 90.56 138 ALA A C 1
ATOM 1038 O O . ALA A 1 138 ? 9.299 -2.712 -16.106 1.00 90.56 138 ALA A O 1
ATOM 1039 N N . LEU A 1 139 ? 9.928 -3.495 -14.087 1.00 89.12 139 LEU A N 1
ATOM 1040 C CA . LEU A 1 139 ? 11.347 -3.172 -14.224 1.00 89.12 139 LEU A CA 1
ATOM 1041 C C . LEU A 1 139 ? 11.991 -3.993 -15.344 1.00 89.12 139 LEU A C 1
ATOM 1043 O O . LEU A 1 139 ? 12.656 -3.427 -16.206 1.00 89.12 139 LEU A O 1
ATOM 1047 N N . ASN A 1 140 ? 11.727 -5.301 -15.399 1.00 88.06 140 ASN A N 1
ATOM 1048 C CA . ASN A 1 140 ? 12.209 -6.165 -16.480 1.00 88.06 140 ASN A CA 1
ATOM 1049 C C . ASN A 1 140 ? 11.721 -5.683 -17.852 1.00 88.06 140 ASN A C 1
ATOM 1051 O O . ASN A 1 140 ? 12.510 -5.572 -18.789 1.00 88.06 140 ASN A O 1
ATOM 1055 N N . ALA A 1 141 ? 10.439 -5.328 -17.962 1.00 89.38 141 ALA A N 1
ATOM 1056 C CA . ALA A 1 141 ? 9.886 -4.768 -19.191 1.00 89.38 141 ALA A CA 1
ATOM 1057 C C . ALA A 1 141 ? 10.477 -3.389 -19.539 1.00 89.38 141 ALA A C 1
ATOM 1059 O O . ALA A 1 141 ? 10.545 -3.035 -20.714 1.00 89.38 141 ALA A O 1
ATOM 1060 N N . ALA A 1 142 ? 10.863 -2.581 -18.546 1.00 88.38 142 ALA A N 1
ATOM 1061 C CA . ALA A 1 142 ? 11.547 -1.309 -18.770 1.00 88.38 142 ALA A CA 1
ATOM 1062 C C . ALA A 1 142 ? 12.965 -1.528 -19.311 1.00 88.38 142 ALA A C 1
ATOM 1064 O O . ALA A 1 142 ? 13.295 -0.957 -20.345 1.00 88.38 142 ALA A O 1
ATOM 1065 N N . MET A 1 143 ? 13.747 -2.420 -18.695 1.00 88.06 143 MET A N 1
ATOM 1066 C CA . MET A 1 143 ? 15.090 -2.775 -19.168 1.00 88.06 143 MET A CA 1
ATOM 1067 C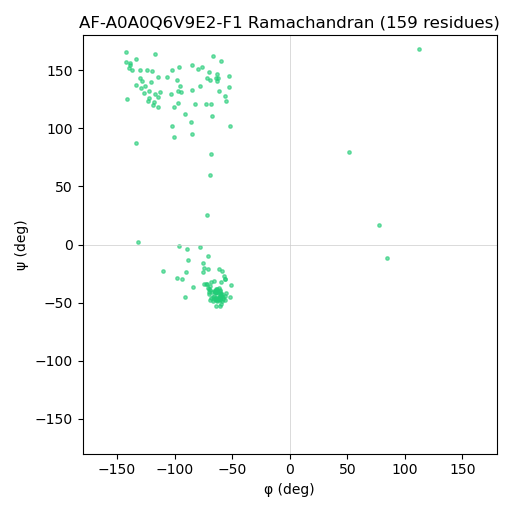 C . MET A 1 143 ? 15.065 -3.310 -20.606 1.00 88.06 143 MET A C 1
ATOM 1069 O O . MET A 1 143 ? 15.828 -2.849 -21.448 1.00 88.06 143 MET A O 1
ATOM 1073 N N . GLN A 1 144 ? 14.145 -4.230 -20.921 1.00 87.25 144 GLN A N 1
ATOM 1074 C CA . GLN A 1 144 ? 14.003 -4.779 -22.277 1.00 87.25 144 GLN A CA 1
ATOM 1075 C C . GLN A 1 144 ? 13.653 -3.715 -23.321 1.00 87.25 144 GLN A C 1
ATOM 1077 O O . GLN A 1 144 ? 14.149 -3.781 -24.442 1.00 87.25 144 GLN A O 1
ATOM 1082 N N . ARG A 1 145 ? 12.813 -2.733 -22.969 1.00 86.56 145 ARG A N 1
ATOM 1083 C CA . ARG A 1 145 ? 12.485 -1.621 -23.871 1.00 86.56 145 ARG A CA 1
ATOM 1084 C C . ARG A 1 145 ? 13.701 -0.751 -24.158 1.00 86.56 145 ARG A C 1
ATOM 1086 O O . ARG A 1 145 ? 13.885 -0.374 -25.309 1.00 86.56 145 ARG A O 1
ATOM 1093 N N . THR A 1 146 ? 14.529 -0.472 -23.155 1.00 80.31 146 THR A N 1
ATOM 1094 C CA . THR A 1 146 ? 15.766 0.291 -23.355 1.00 80.31 146 THR A CA 1
ATOM 1095 C C . THR A 1 146 ? 16.741 -0.466 -24.258 1.00 80.31 146 THR A C 1
ATOM 1097 O O . THR A 1 146 ? 17.177 0.086 -25.262 1.00 80.31 146 THR A O 1
ATOM 1100 N N . TYR A 1 147 ? 16.982 -1.756 -23.997 1.00 75.12 147 TYR A N 1
ATOM 1101 C CA . TYR A 1 147 ? 17.852 -2.580 -24.849 1.00 75.12 147 TYR A CA 1
ATOM 1102 C C . TYR A 1 147 ? 17.326 -2.750 -26.282 1.00 75.12 147 TYR A C 1
ATOM 1104 O O . TYR A 1 147 ? 18.101 -2.746 -27.239 1.00 75.12 147 TYR A O 1
ATOM 1112 N N . GLY A 1 148 ? 16.008 -2.893 -26.453 1.00 67.00 148 GLY A N 1
ATOM 1113 C CA . GLY A 1 148 ? 15.383 -2.950 -27.775 1.00 67.00 148 GLY A CA 1
ATOM 1114 C C . GLY A 1 148 ? 15.550 -1.642 -28.549 1.00 67.00 148 GLY A C 1
ATOM 1115 O O . GLY A 1 148 ? 15.835 -1.670 -29.740 1.00 67.00 148 GLY A O 1
ATOM 1116 N N . HIS A 1 149 ? 15.458 -0.500 -27.861 1.00 59.88 149 HIS A N 1
ATOM 1117 C CA . HIS A 1 149 ? 15.666 0.809 -28.474 1.00 59.88 149 HIS A CA 1
ATOM 1118 C C . HIS A 1 149 ? 17.131 1.049 -28.866 1.00 59.88 149 HIS A C 1
ATOM 1120 O O . HIS A 1 149 ? 17.384 1.628 -29.913 1.00 59.88 149 HIS A O 1
ATOM 1126 N N . GLU A 1 150 ? 18.101 0.566 -28.086 1.00 55.00 150 GLU A N 1
ATOM 1127 C CA . GLU A 1 150 ? 19.524 0.625 -28.462 1.00 55.00 150 GLU A CA 1
ATOM 1128 C C . GLU A 1 150 ? 19.860 -0.283 -29.655 1.00 55.00 150 GLU A C 1
ATOM 1130 O O . GLU A 1 150 ? 20.711 0.064 -30.473 1.00 55.00 150 GLU A O 1
ATOM 1135 N N . SER A 1 151 ? 19.168 -1.418 -29.789 1.00 53.66 151 SER A N 1
ATOM 1136 C CA . SER A 1 151 ? 19.370 -2.357 -30.900 1.00 53.66 151 SER A CA 1
ATOM 1137 C C . SER A 1 151 ? 18.844 -1.807 -32.236 1.00 53.66 151 SER A C 1
ATOM 1139 O O . SER A 1 151 ? 19.503 -1.979 -33.257 1.00 53.66 151 SER A O 1
ATOM 1141 N N . ASP A 1 152 ? 17.718 -1.082 -32.229 1.00 52.59 152 ASP A N 1
ATOM 1142 C CA . ASP A 1 152 ? 17.140 -0.437 -33.427 1.00 52.59 152 ASP A CA 1
ATOM 1143 C C . ASP A 1 152 ? 17.957 0.773 -33.928 1.00 52.59 152 ASP A C 1
ATOM 1145 O O . ASP A 1 152 ? 17.849 1.168 -35.087 1.00 52.59 152 ASP A O 1
ATOM 1149 N N . VAL A 1 153 ? 18.791 1.376 -33.077 1.00 54.97 153 VAL A N 1
ATOM 1150 C CA . VAL A 1 153 ? 19.656 2.522 -33.435 1.00 54.97 153 VAL A CA 1
ATOM 1151 C C . VAL A 1 153 ? 21.026 2.049 -33.970 1.00 54.97 153 VAL A C 1
ATOM 1153 O O . VAL A 1 153 ? 21.843 2.856 -34.414 1.00 54.97 153 VAL A O 1
ATOM 1156 N N . GLY A 1 154 ? 21.280 0.734 -33.958 1.00 48.12 154 GLY A N 1
ATOM 1157 C CA . GLY A 1 154 ? 22.572 0.109 -34.253 1.00 48.12 154 GLY A CA 1
ATOM 1158 C C . GLY A 1 154 ? 22.799 -0.398 -35.683 1.00 48.12 154 GLY A C 1
ATOM 1159 O O . GLY A 1 154 ? 23.897 -0.884 -35.950 1.00 48.12 154 GLY A O 1
ATOM 1160 N N . GLU A 1 155 ? 21.842 -0.284 -36.608 1.00 47.56 155 GLU A N 1
ATOM 1161 C CA . GLU A 1 155 ? 22.064 -0.616 -38.026 1.00 47.56 155 GLU A CA 1
ATOM 1162 C C . GLU A 1 155 ? 22.305 0.652 -38.867 1.00 47.56 155 GLU A C 1
ATOM 1164 O O . GLU A 1 155 ? 21.362 1.246 -39.391 1.00 47.56 155 GLU A O 1
ATOM 1169 N N . PRO A 1 156 ? 23.561 1.089 -39.083 1.00 48.84 156 PRO A N 1
ATOM 1170 C CA . PRO A 1 156 ? 23.873 1.765 -40.326 1.00 48.84 156 PRO A CA 1
ATOM 1171 C C . PRO A 1 156 ? 23.765 0.720 -41.442 1.00 48.84 156 PRO A C 1
ATOM 1173 O O . PRO A 1 156 ? 24.598 -0.186 -41.534 1.00 48.84 156 PRO A O 1
ATOM 1176 N N . GLU A 1 157 ? 22.747 0.847 -42.295 1.00 50.72 157 GLU A N 1
ATOM 1177 C CA . GLU A 1 157 ? 22.768 0.240 -43.624 1.00 50.72 157 GLU A CA 1
ATOM 1178 C C . GLU A 1 157 ? 24.072 0.670 -44.310 1.00 50.72 157 GLU A C 1
ATOM 1180 O O . GLU A 1 157 ? 24.206 1.786 -44.818 1.00 50.72 157 GLU A O 1
ATOM 1185 N N . TYR A 1 158 ? 25.053 -0.231 -44.345 1.00 58.22 158 TYR A N 1
ATOM 1186 C CA . TYR A 1 158 ? 26.060 -0.228 -45.394 1.00 58.22 158 TYR A CA 1
ATOM 1187 C C . TYR A 1 158 ? 25.349 -0.618 -46.693 1.00 58.22 158 TYR A C 1
ATOM 1189 O O . TYR A 1 158 ? 25.394 -1.761 -47.138 1.00 58.22 158 TYR A O 1
ATOM 1197 N N . GLY A 1 159 ? 24.639 0.348 -47.269 1.00 43.50 159 GLY A N 1
ATOM 1198 C CA . GLY A 1 159 ? 24.174 0.309 -48.642 1.00 43.50 159 GLY A CA 1
ATOM 1199 C C . GLY A 1 159 ? 25.288 0.815 -49.545 1.00 43.50 159 GLY A C 1
ATOM 1200 O O . GLY A 1 159 ? 25.454 2.018 -49.727 1.00 43.50 159 GLY A O 1
ATOM 1201 N N . GLU A 1 160 ? 26.071 -0.117 -50.077 1.00 47.41 160 GLU A N 1
ATOM 1202 C CA . GLU A 1 160 ? 26.973 0.107 -51.203 1.00 47.41 160 GLU A CA 1
ATOM 1203 C C . GLU A 1 160 ? 26.200 0.680 -52.408 1.00 47.41 160 GLU A C 1
ATOM 1205 O O . GLU A 1 160 ? 25.232 0.067 -52.869 1.00 47.41 160 GLU A O 1
ATOM 1210 N N . ASN A 1 161 ? 26.628 1.844 -52.917 1.00 43.50 161 ASN A N 1
ATOM 1211 C CA . ASN A 1 16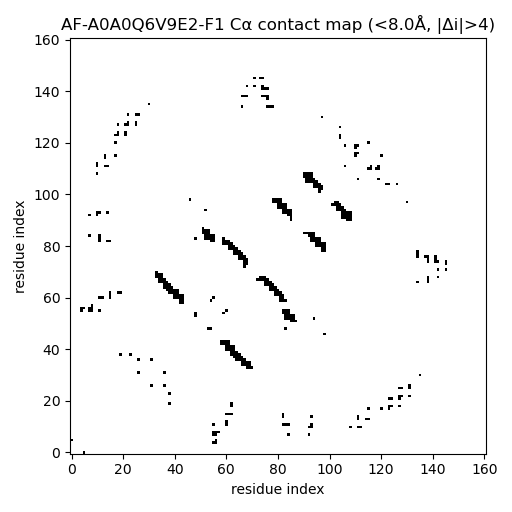1 ? 27.005 2.115 -54.321 1.00 43.50 161 ASN A CA 1
ATOM 1212 C C . ASN A 1 161 ? 27.397 3.587 -54.518 1.00 43.50 161 ASN A C 1
ATOM 1214 O O . ASN A 1 161 ? 26.538 4.471 -54.306 1.00 43.50 161 ASN A O 1
#

Secondary structure (DSSP, 8-state):
--HHHHHHHHHHHHHHHHHHHHHHHHHHHHTTTTEEEEEEE----SPPPPTTEE--TT--EEEEEEEEESS-TT-EEEEEEEEEEESSSSSP-EEEEETTSS-EEEE-GGGTSSS--HHHHHHHHHHHHHHHHHHHHHHHHHHHHHHHHHHHT--------

Mean predicted aligned error: 8.36 Å

Foldseek 3Di:
DDPVLVLLLLLLVQLLVLLQVLLVVVCCPPCVVFWDKDWDWDFDDPDADDPQWDARPVGKTKIKMKTAGPVHRQQIDIKIWIKIAGPDPDPQGIKIDIPPDPQIDTHRSVCPPPHHDPVSSVRSNVSSVVVVVVRVVSSVVSVVVVVVVVVVVPDPPPPDD